Protein AF-A0A1D8S6A8-F1 (afdb_monomer_lite)

Structure (mmCIF, N/CA/C/O backbone):
data_AF-A0A1D8S6A8-F1
#
_entry.id   AF-A0A1D8S6A8-F1
#
loop_
_atom_site.group_PDB
_atom_site.id
_atom_site.type_symbol
_atom_site.label_atom_id
_atom_site.label_alt_id
_atom_site.label_comp_id
_atom_site.label_asym_id
_atom_site.label_entity_id
_atom_site.label_seq_id
_atom_site.pdbx_PDB_ins_code
_atom_s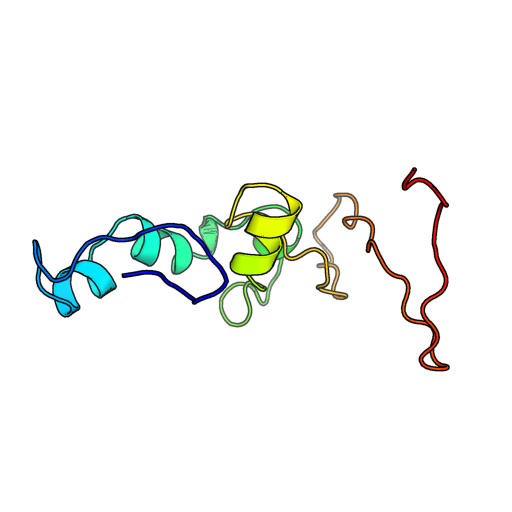ite.Cartn_x
_atom_site.Cartn_y
_atom_site.Cartn_z
_atom_site.occupancy
_atom_site.B_iso_or_equiv
_atom_site.auth_seq_id
_atom_site.auth_comp_id
_atom_site.auth_asym_id
_atom_site.auth_atom_id
_atom_site.pdbx_PDB_model_num
ATOM 1 N N . MET A 1 1 ? -7.468 1.423 14.330 1.00 96.88 1 MET A N 1
ATOM 2 C CA . MET A 1 1 ? -6.810 0.244 13.749 1.00 96.88 1 MET A CA 1
ATOM 3 C C . MET A 1 1 ? -6.077 0.712 12.515 1.00 96.88 1 MET A C 1
ATOM 5 O O . MET A 1 1 ? -6.661 1.434 11.716 1.00 96.88 1 MET A O 1
ATOM 9 N N . TYR A 1 2 ? -4.810 0.342 12.407 1.00 98.00 2 TYR A N 1
ATOM 10 C CA . TYR A 1 2 ? -3.938 0.701 11.295 1.00 98.00 2 TYR A CA 1
ATOM 11 C C . TYR A 1 2 ? -3.445 -0.593 10.634 1.00 98.00 2 TYR A C 1
ATOM 13 O O . TYR A 1 2 ? -3.292 -1.586 11.354 1.00 98.00 2 TYR A O 1
ATOM 21 N N . PRO A 1 3 ? -3.189 -0.617 9.313 1.00 97.12 3 PRO A N 1
ATOM 22 C CA . PRO A 1 3 ? -2.641 -1.799 8.644 1.00 97.12 3 PRO A CA 1
ATOM 23 C C . PRO A 1 3 ? -1.239 -2.182 9.132 1.00 97.12 3 PRO A C 1
ATOM 25 O O . PRO A 1 3 ? -0.907 -3.362 9.197 1.00 97.12 3 PRO A O 1
ATOM 28 N N . SER A 1 4 ? -0.422 -1.193 9.501 1.00 96.25 4 SER A N 1
ATOM 29 C CA . SER A 1 4 ?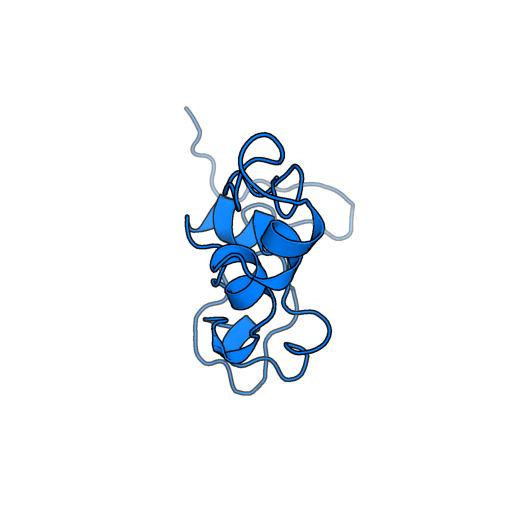 0.890 -1.387 10.121 1.00 96.25 4 SER A CA 1
ATOM 30 C C . SER A 1 4 ? 1.241 -0.188 11.008 1.00 96.25 4 SER A C 1
ATOM 32 O O . SER A 1 4 ? 0.646 0.880 10.875 1.00 96.25 4 SER A O 1
ATOM 34 N N . GLY A 1 5 ? 2.249 -0.334 11.874 1.00 96.25 5 GLY A N 1
ATOM 35 C CA . GLY A 1 5 ? 2.788 0.786 12.660 1.00 96.25 5 GLY A CA 1
ATOM 36 C C . GLY A 1 5 ? 3.511 1.856 11.826 1.00 96.25 5 GLY A C 1
ATOM 37 O O . GLY A 1 5 ? 3.808 2.924 12.346 1.00 96.25 5 GLY A O 1
ATOM 38 N N . PHE A 1 6 ? 3.771 1.585 10.542 1.00 96.94 6 PHE A N 1
ATOM 39 C CA . PHE A 1 6 ? 4.485 2.476 9.621 1.00 96.94 6 PHE A CA 1
ATOM 40 C C . PHE A 1 6 ? 3.591 3.037 8.505 1.00 96.94 6 PHE A C 1
ATOM 42 O O . PHE A 1 6 ? 4.078 3.754 7.638 1.00 96.94 6 PHE A O 1
ATOM 49 N N . LEU A 1 7 ? 2.300 2.690 8.473 1.00 98.06 7 LEU A N 1
ATOM 50 C CA . LEU A 1 7 ? 1.323 3.278 7.556 1.00 98.06 7 LEU A CA 1
ATOM 51 C C . LEU A 1 7 ? 0.301 4.079 8.376 1.00 98.06 7 LEU A C 1
ATOM 53 O O . LEU A 1 7 ? -0.632 3.475 8.912 1.00 98.06 7 LEU A O 1
ATOM 57 N N . PRO A 1 8 ? 0.445 5.414 8.489 1.00 97.44 8 PRO A N 1
ATOM 58 C CA . PRO A 1 8 ? -0.399 6.251 9.344 1.00 97.44 8 PRO A CA 1
ATOM 59 C C . PRO A 1 8 ? -1.774 6.542 8.708 1.00 97.44 8 PRO A C 1
ATOM 61 O O . PRO A 1 8 ? -2.273 7.661 8.767 1.00 97.44 8 PRO A O 1
ATOM 64 N N . LEU A 1 9 ? -2.399 5.527 8.103 1.00 98.12 9 LEU A N 1
ATOM 65 C CA . LEU A 1 9 ? -3.747 5.577 7.543 1.00 98.12 9 LEU A CA 1
ATOM 66 C C . LEU A 1 9 ? -4.682 4.728 8.405 1.00 98.12 9 LEU A C 1
ATOM 68 O O . LEU A 1 9 ? -4.530 3.507 8.504 1.00 98.12 9 LEU A O 1
ATOM 72 N N . ALA A 1 10 ? -5.633 5.381 9.069 1.00 97.94 10 ALA A N 1
ATOM 73 C CA . ALA A 1 10 ? -6.577 4.705 9.945 1.00 97.94 10 ALA A CA 1
ATOM 74 C C . ALA A 1 10 ? -7.657 3.980 9.127 1.00 97.94 10 ALA A C 1
ATOM 76 O O . ALA A 1 10 ? -8.289 4.573 8.261 1.00 97.94 10 ALA A O 1
ATOM 77 N N . ALA A 1 11 ? -7.909 2.712 9.453 1.00 98.06 11 ALA A N 1
ATOM 78 C CA . ALA A 1 11 ? -8.996 1.917 8.874 1.00 98.06 11 ALA A CA 1
ATOM 79 C C . ALA A 1 11 ? -10.299 1.964 9.702 1.00 98.06 11 ALA A C 1
ATOM 81 O O . ALA A 1 11 ? -11.327 1.463 9.262 1.00 98.06 11 ALA A O 1
ATOM 82 N N . GLY A 1 12 ? -10.250 2.508 10.925 1.00 97.88 12 GLY A N 1
ATOM 83 C CA . GLY A 1 12 ? -11.393 2.588 11.844 1.00 97.88 12 GLY A CA 1
ATOM 84 C C . GLY A 1 12 ? -10.997 2.469 13.318 1.00 97.88 12 GLY A C 1
ATOM 85 O O . GLY A 1 12 ? -9.812 2.363 13.646 1.00 97.88 12 GLY A O 1
ATOM 86 N N . SER A 1 13 ? -11.972 2.454 14.227 1.00 98.19 13 SER A N 1
ATOM 87 C CA . SER A 1 13 ? -11.772 2.405 15.684 1.00 98.19 13 SER A CA 1
ATOM 88 C C . SER A 1 13 ? -12.541 1.243 16.313 1.00 98.19 13 SER A C 1
ATOM 90 O O . SER A 1 13 ? -13.743 1.111 16.118 1.00 98.19 13 SER A O 1
ATOM 92 N N . VAL A 1 14 ? -11.876 0.429 17.144 1.00 97.75 14 VAL A N 1
ATOM 93 C CA . VAL A 1 14 ? -12.528 -0.697 17.851 1.00 97.75 14 VAL A CA 1
ATOM 94 C C . VAL A 1 14 ? -13.524 -0.251 18.931 1.00 97.75 14 VAL A C 1
ATOM 96 O O . VAL A 1 14 ? -14.218 -1.076 19.513 1.00 97.75 14 VAL A O 1
ATOM 99 N N . ARG A 1 15 ? -13.582 1.056 19.222 1.00 98.06 15 ARG A N 1
ATOM 100 C CA . ARG A 1 15 ? -14.605 1.654 20.094 1.00 98.06 15 ARG A CA 1
ATOM 101 C C . ARG A 1 15 ? -15.937 1.854 19.367 1.00 98.06 15 ARG A C 1
ATOM 103 O O . ARG A 1 15 ? -16.958 1.998 20.023 1.00 98.06 15 ARG A O 1
ATOM 110 N N . GLU A 1 16 ? -15.904 1.880 18.036 1.00 98.12 16 GLU A N 1
ATOM 111 C CA . GLU A 1 16 ? -17.041 2.199 17.163 1.00 98.12 16 GLU A CA 1
ATOM 112 C C . GLU A 1 16 ? -17.510 0.985 16.351 1.00 98.12 16 GLU A C 1
ATOM 114 O O . GLU A 1 16 ? -18.659 0.927 15.925 1.00 98.12 16 GLU A O 1
ATOM 119 N N . SER A 1 17 ? -16.640 0.004 16.101 1.00 97.69 17 SER A N 1
ATOM 120 C CA . SER A 1 17 ? -16.955 -1.192 15.310 1.00 97.69 17 SER A CA 1
ATOM 121 C C . SER A 1 17 ? -16.138 -2.395 15.771 1.00 97.69 17 SER A C 1
ATOM 123 O O . SER A 1 17 ? -15.091 -2.239 16.401 1.00 97.69 17 SER A O 1
ATOM 125 N N . SER A 1 18 ? -16.594 -3.611 15.460 1.00 98.38 18 SER A N 1
ATOM 126 C CA . SER A 1 18 ? -15.847 -4.813 15.835 1.00 98.38 18 SER A CA 1
ATOM 127 C C . SER A 1 18 ? -14.505 -4.889 15.093 1.00 98.38 18 SER A C 1
ATOM 129 O O . SER A 1 18 ? -14.366 -4.423 13.960 1.00 98.38 18 SER A O 1
ATOM 131 N N . LEU A 1 19 ? -13.503 -5.520 15.716 1.00 98.12 19 LEU A N 1
ATOM 132 C CA . LEU A 1 19 ? -12.198 -5.754 15.085 1.00 98.12 19 LEU A CA 1
ATOM 133 C C . LEU A 1 19 ? -12.339 -6.502 13.748 1.00 98.12 19 LEU A C 1
ATOM 135 O O . LEU A 1 19 ? -11.659 -6.174 12.777 1.00 98.12 19 LEU A O 1
ATOM 139 N N . VAL A 1 20 ? -13.225 -7.503 13.714 1.00 98.38 20 VAL A N 1
ATOM 140 C CA . VAL A 1 20 ? -13.467 -8.341 12.535 1.00 98.38 20 VAL A CA 1
ATOM 141 C C . VAL A 1 20 ? -14.062 -7.514 11.401 1.00 98.38 20 VAL A C 1
ATOM 143 O O . VAL A 1 20 ? -13.605 -7.650 10.267 1.00 98.38 20 VAL A O 1
ATOM 146 N N . ASP A 1 21 ? -15.019 -6.634 11.699 1.00 98.56 21 ASP A N 1
ATOM 147 C CA . ASP A 1 21 ? -15.646 -5.783 10.687 1.00 98.56 21 ASP A CA 1
ATOM 148 C C . ASP A 1 21 ? -14.650 -4.783 10.107 1.00 98.56 21 ASP A C 1
ATOM 150 O O . ASP A 1 21 ? -14.539 -4.678 8.8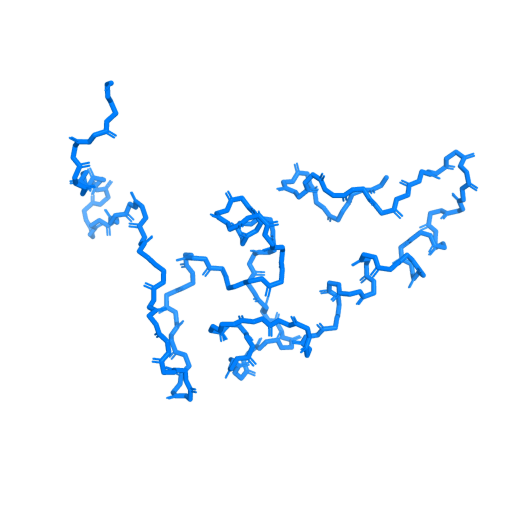88 1.00 98.56 21 ASP A O 1
ATOM 154 N N . ILE A 1 22 ? -13.855 -4.114 10.949 1.00 98.62 22 ILE A N 1
ATOM 155 C CA . ILE A 1 22 ? -12.830 -3.171 10.476 1.00 98.62 22 ILE A CA 1
ATOM 156 C C . ILE A 1 22 ? -11.829 -3.890 9.566 1.00 98.62 22 ILE A C 1
ATOM 158 O O . ILE A 1 22 ? -11.536 -3.419 8.466 1.00 98.62 22 ILE A O 1
ATOM 162 N N . TYR A 1 23 ? -11.322 -5.050 9.991 1.00 98.19 23 TYR A N 1
ATOM 163 C CA . TYR A 1 23 ? -10.339 -5.804 9.216 1.00 98.19 23 TYR A CA 1
ATOM 164 C C . TYR A 1 23 ? -10.901 -6.319 7.883 1.00 98.19 23 TYR A C 1
ATOM 166 O O . TYR A 1 23 ? -10.240 -6.213 6.850 1.00 98.19 23 TYR A O 1
ATOM 174 N N . ARG A 1 24 ? -12.115 -6.881 7.884 1.00 98.06 24 ARG A N 1
ATOM 175 C CA . ARG A 1 24 ? -12.696 -7.506 6.688 1.00 98.06 24 ARG A CA 1
ATOM 176 C C . ARG A 1 24 ? -13.290 -6.493 5.716 1.00 98.06 24 ARG A C 1
ATOM 178 O O . ARG A 1 24 ? -13.129 -6.690 4.510 1.00 98.06 24 ARG A O 1
ATOM 185 N N . ASN A 1 25 ? -13.924 -5.441 6.233 1.00 98.25 25 ASN A N 1
ATOM 186 C CA . ASN A 1 25 ? -14.865 -4.613 5.478 1.00 98.25 25 ASN A CA 1
ATOM 187 C C . ASN A 1 25 ? -14.480 -3.134 5.365 1.00 98.25 25 ASN A C 1
ATOM 189 O O . ASN A 1 25 ? -15.138 -2.422 4.616 1.00 98.25 25 ASN A O 1
ATOM 193 N N . SER A 1 26 ? -13.452 -2.642 6.068 1.00 98.38 26 SER A N 1
ATOM 194 C CA . SER A 1 26 ? -13.013 -1.261 5.823 1.00 98.38 26 SER A CA 1
ATOM 195 C C . SER A 1 26 ? -12.467 -1.100 4.404 1.00 98.38 26 SER A C 1
ATOM 197 O O . SER A 1 26 ? -11.725 -1.953 3.904 1.00 98.38 26 SER A O 1
ATOM 199 N N . GLU A 1 27 ? -12.785 0.038 3.788 1.00 98.25 27 GLU A N 1
ATOM 200 C CA . GLU A 1 27 ? -12.348 0.369 2.430 1.00 98.25 27 GLU A CA 1
ATOM 201 C C . GLU A 1 27 ? -10.824 0.300 2.296 1.00 98.25 27 GLU A C 1
ATOM 203 O O . GLU A 1 27 ? -10.314 -0.252 1.326 1.00 98.25 27 GLU A O 1
ATOM 208 N N . LEU A 1 28 ? -10.082 0.782 3.301 1.00 98.19 28 LEU A N 1
ATOM 209 C CA . LEU A 1 28 ? -8.620 0.754 3.292 1.00 98.19 28 LEU A CA 1
ATOM 210 C C . LEU A 1 28 ? -8.064 -0.678 3.278 1.00 98.19 28 LEU A C 1
ATOM 212 O O . LEU A 1 28 ? -7.192 -0.981 2.468 1.00 98.19 28 LEU A O 1
ATOM 216 N N . PHE A 1 29 ? -8.545 -1.577 4.147 1.00 98.44 29 PHE A N 1
ATOM 217 C CA . PHE A 1 29 ? -8.044 -2.957 4.159 1.00 98.44 29 PHE A CA 1
ATOM 218 C C . PHE A 1 29 ? -8.458 -3.739 2.915 1.00 98.44 29 PHE A C 1
ATOM 220 O O . PHE A 1 29 ? -7.705 -4.613 2.492 1.00 98.44 29 PHE A O 1
ATOM 227 N N . GLN A 1 30 ? -9.642 -3.485 2.357 1.00 98.50 30 GLN A N 1
ATOM 228 C CA . GLN A 1 30 ? -10.054 -4.096 1.092 1.00 98.50 30 GLN A CA 1
ATOM 229 C C . GLN A 1 30 ? -9.175 -3.599 -0.056 1.00 98.50 30 GLN A C 1
ATOM 231 O O . GLN A 1 30 ? -8.605 -4.407 -0.776 1.00 98.50 30 GLN A O 1
ATOM 236 N N . ALA A 1 31 ? -8.964 -2.287 -0.144 1.00 98.25 31 ALA A N 1
ATOM 237 C CA . ALA A 1 31 ? -8.120 -1.674 -1.157 1.00 98.25 31 ALA A CA 1
ATOM 238 C C . ALA A 1 31 ? -6.671 -2.172 -1.124 1.00 98.25 31 ALA A C 1
ATOM 240 O O . ALA A 1 31 ? -6.089 -2.431 -2.167 1.00 98.25 31 ALA A O 1
ATOM 241 N N . LEU A 1 32 ? -6.072 -2.306 0.064 1.00 97.69 32 LEU A N 1
ATOM 242 C CA . LEU A 1 32 ? -4.690 -2.785 0.208 1.00 97.69 32 LEU A CA 1
ATOM 243 C C . LEU A 1 32 ? -4.523 -4.272 -0.140 1.00 97.69 32 LEU A C 1
ATOM 245 O O . LEU A 1 32 ? -3.395 -4.708 -0.360 1.00 97.69 32 LEU A O 1
ATOM 249 N N . ARG A 1 33 ? -5.619 -5.040 -0.144 1.00 96.56 33 ARG A N 1
ATOM 250 C CA . ARG A 1 33 ? -5.656 -6.457 -0.536 1.00 96.56 33 ARG A CA 1
ATOM 251 C C . ARG A 1 33 ? -6.011 -6.664 -2.007 1.00 96.56 33 ARG A C 1
ATOM 253 O O . ARG A 1 33 ? -5.963 -7.799 -2.452 1.00 96.56 33 ARG A O 1
ATOM 260 N N . ASP A 1 34 ? -6.380 -5.600 -2.708 1.00 97.62 34 ASP A N 1
ATOM 261 C CA . ASP A 1 34 ? -6.715 -5.620 -4.124 1.00 97.62 34 ASP A CA 1
ATOM 262 C C . ASP A 1 34 ? -5.479 -5.208 -4.935 1.00 97.62 34 ASP A C 1
ATOM 264 O O . ASP A 1 34 ? -5.141 -4.024 -5.044 1.00 97.62 34 ASP A O 1
ATOM 268 N N . GLU A 1 35 ? -4.756 -6.199 -5.458 1.00 95.69 35 GLU A N 1
ATOM 269 C CA . GLU A 1 35 ? -3.525 -5.985 -6.218 1.00 95.69 35 GLU A CA 1
ATOM 270 C C . GLU A 1 35 ? -3.731 -5.205 -7.521 1.00 95.69 35 GLU A C 1
ATOM 272 O O . GLU A 1 35 ? -2.779 -4.586 -8.008 1.00 95.69 35 GLU A O 1
ATOM 277 N N . ASP A 1 36 ? -4.949 -5.183 -8.070 1.00 97.12 36 ASP A N 1
ATOM 278 C CA . ASP A 1 36 ? -5.265 -4.430 -9.285 1.00 97.12 36 ASP A CA 1
ATOM 279 C C . ASP A 1 36 ? -5.292 -2.918 -9.027 1.00 97.12 36 ASP A C 1
ATOM 281 O O . ASP A 1 36 ? -5.224 -2.120 -9.965 1.00 97.12 36 ASP A O 1
ATOM 285 N N . ARG A 1 37 ? -5.310 -2.492 -7.757 1.00 97.69 37 ARG A N 1
ATOM 286 C CA . ARG A 1 37 ? -5.171 -1.078 -7.382 1.00 97.69 37 ARG A CA 1
ATOM 287 C C . ARG A 1 37 ? -3.728 -0.595 -7.355 1.00 97.69 37 ARG A C 1
ATOM 289 O O . ARG A 1 37 ? -3.516 0.613 -7.242 1.00 97.69 37 ARG A O 1
ATOM 296 N N . PHE A 1 38 ? -2.743 -1.492 -7.415 1.00 97.19 38 PHE A N 1
ATOM 297 C CA . PHE A 1 38 ? -1.337 -1.097 -7.370 1.00 97.19 38 PHE A CA 1
ATOM 298 C C . PHE A 1 38 ? -0.912 -0.395 -8.659 1.00 97.19 38 PHE A C 1
ATOM 300 O O . PHE A 1 38 ? -1.324 -0.752 -9.760 1.00 97.19 38 PHE A O 1
ATOM 307 N N . ARG A 1 39 ? -0.038 0.601 -8.515 1.00 95.81 39 ARG A N 1
ATOM 308 C CA . ARG A 1 39 ? 0.464 1.440 -9.606 1.00 95.81 39 ARG A CA 1
ATOM 309 C C . ARG A 1 39 ? 1.972 1.302 -9.783 1.00 95.81 39 ARG A C 1
ATOM 311 O O . ARG A 1 39 ? 2.667 0.643 -9.000 1.00 95.81 39 ARG A O 1
ATOM 318 N N . GLY A 1 40 ? 2.474 1.900 -10.860 1.00 94.69 40 GLY A N 1
ATOM 319 C CA . GLY A 1 40 ? 3.879 1.848 -11.247 1.00 94.69 40 GLY A CA 1
ATOM 320 C C . GLY A 1 40 ? 4.376 0.414 -11.464 1.00 94.69 40 GLY A C 1
ATOM 321 O O . GLY A 1 40 ? 3.638 -0.462 -11.920 1.00 94.69 40 GLY A O 1
ATOM 322 N N . LYS A 1 41 ? 5.626 0.158 -11.066 1.00 95.31 41 LYS A N 1
ATOM 323 C CA . LYS A 1 41 ? 6.260 -1.168 -11.064 1.00 95.31 41 LYS A CA 1
ATOM 324 C C . LYS A 1 41 ? 5.375 -2.235 -10.434 1.00 95.31 41 LYS A C 1
ATOM 326 O O . LYS A 1 41 ? 5.243 -3.316 -10.985 1.00 95.31 41 LYS A O 1
ATOM 331 N N . CYS A 1 42 ? 4.792 -1.960 -9.271 1.00 96.12 42 CYS A N 1
ATOM 332 C CA . CYS A 1 42 ? 3.976 -2.929 -8.545 1.00 96.12 42 CYS A CA 1
ATOM 333 C C . CYS A 1 42 ? 2.680 -3.277 -9.292 1.00 96.12 42 CYS A C 1
ATOM 335 O O . CYS A 1 42 ? 2.250 -4.422 -9.207 1.00 96.12 42 CYS A O 1
ATOM 337 N N . GLY A 1 43 ? 2.113 -2.340 -10.058 1.00 95.50 43 GLY A N 1
ATOM 338 C CA . GLY A 1 43 ? 0.955 -2.590 -10.923 1.00 95.50 43 GLY A CA 1
ATOM 339 C C . GLY A 1 43 ? 1.269 -3.509 -12.107 1.00 95.50 43 GLY A C 1
ATOM 340 O O . GLY A 1 43 ? 0.479 -4.399 -12.409 1.00 95.50 43 GLY A O 1
ATOM 341 N N . ALA A 1 44 ? 2.449 -3.359 -12.719 1.00 95.62 44 ALA A N 1
ATOM 342 C CA . ALA A 1 44 ? 2.918 -4.190 -13.838 1.00 95.62 44 ALA A CA 1
ATOM 343 C C . ALA A 1 44 ? 3.624 -5.497 -13.405 1.00 95.62 44 ALA A C 1
ATOM 345 O O . ALA A 1 44 ? 4.030 -6.306 -14.236 1.00 95.62 44 ALA A O 1
ATOM 346 N N . CYS A 1 45 ? 3.835 -5.712 -12.104 1.00 95.88 45 CYS A N 1
ATOM 347 C CA . CYS A 1 45 ? 4.659 -6.810 -11.600 1.00 95.88 45 CYS A CA 1
ATOM 348 C C . CYS A 1 45 ? 3.898 -8.139 -11.549 1.00 95.88 45 CYS A C 1
ATOM 350 O O . CYS A 1 45 ? 2.886 -8.255 -10.861 1.00 95.88 45 CYS A O 1
ATOM 352 N N . SER A 1 46 ? 4.461 -9.195 -12.141 1.00 96.00 46 SER A N 1
ATOM 353 C CA . SER A 1 46 ? 3.915 -10.560 -12.060 1.00 96.00 46 SER A CA 1
ATOM 354 C C . SER A 1 46 ? 3.871 -11.136 -10.636 1.00 96.00 46 SER A C 1
ATOM 356 O O . SER A 1 46 ? 3.104 -12.054 -10.364 1.00 96.00 46 SER A O 1
ATOM 358 N N . TYR A 1 47 ? 4.642 -10.576 -9.698 1.00 96.19 47 TYR A N 1
ATOM 359 C CA . TYR A 1 47 ? 4.652 -10.976 -8.285 1.00 96.19 47 TYR A CA 1
ATOM 360 C C . TYR A 1 47 ? 3.675 -10.179 -7.405 1.00 96.19 47 TYR A C 1
ATOM 362 O O . TYR A 1 47 ? 3.709 -10.312 -6.178 1.00 96.19 47 TYR A O 1
ATOM 370 N N . ARG A 1 48 ? 2.835 -9.305 -7.977 1.00 95.50 48 ARG A N 1
ATOM 371 C CA . ARG A 1 48 ? 1.977 -8.384 -7.207 1.00 95.50 48 ARG A CA 1
ATOM 372 C C . ARG A 1 48 ? 0.990 -9.078 -6.262 1.00 95.50 48 ARG A C 1
ATOM 374 O O . ARG A 1 48 ? 0.724 -8.531 -5.199 1.00 95.50 48 ARG A O 1
ATOM 381 N N . THR A 1 49 ? 0.559 -10.296 -6.589 1.00 95.94 49 THR A N 1
ATOM 382 C CA . THR A 1 49 ? -0.361 -11.113 -5.774 1.00 95.94 49 THR A CA 1
ATOM 383 C C . THR A 1 49 ? 0.286 -11.710 -4.519 1.00 95.94 49 THR A C 1
ATOM 385 O O . THR A 1 49 ? -0.413 -12.077 -3.579 1.00 95.94 49 THR A O 1
ATOM 388 N N . VAL A 1 50 ? 1.621 -11.820 -4.483 1.00 96.12 50 VAL A N 1
ATOM 389 C CA . VAL A 1 50 ? 2.363 -12.445 -3.368 1.00 96.12 50 VAL A CA 1
ATOM 390 C C . VAL A 1 50 ? 3.286 -11.482 -2.628 1.00 96.12 50 VAL A C 1
ATOM 392 O O . VAL A 1 50 ? 3.528 -11.658 -1.439 1.00 96.12 50 VAL A O 1
ATOM 395 N N . CYS A 1 51 ? 3.825 -10.473 -3.315 1.00 96.62 51 CYS A N 1
ATOM 396 C CA . CYS A 1 51 ? 4.751 -9.504 -2.736 1.00 96.62 51 CYS A CA 1
ATOM 397 C C . CYS A 1 51 ? 4.085 -8.144 -2.564 1.00 96.62 51 CYS A C 1
ATOM 399 O O . CYS A 1 51 ? 4.051 -7.610 -1.457 1.00 96.62 51 CYS A O 1
ATOM 401 N N . GLY A 1 52 ? 3.598 -7.558 -3.661 1.00 95.12 52 GLY A N 1
ATOM 402 C CA . GLY A 1 52 ? 3.034 -6.209 -3.693 1.00 95.12 52 GLY A CA 1
ATOM 403 C C . GLY A 1 52 ? 4.055 -5.095 -3.436 1.00 95.12 52 GLY A C 1
ATOM 404 O O . GLY A 1 52 ? 3.993 -4.082 -4.120 1.00 95.12 52 GLY A O 1
ATOM 405 N N . GLY A 1 53 ? 5.033 -5.284 -2.546 1.00 96.44 53 GLY A N 1
ATOM 406 C CA . GLY A 1 53 ? 5.945 -4.268 -2.016 1.00 96.44 53 GLY A CA 1
ATOM 407 C C . GLY A 1 53 ? 5.442 -3.674 -0.692 1.00 96.44 53 GLY A C 1
ATOM 408 O O . GLY A 1 53 ? 4.315 -3.909 -0.260 1.00 96.44 53 GLY A O 1
ATOM 409 N N . SER A 1 54 ? 6.271 -2.873 -0.025 1.00 97.31 54 SER A N 1
ATOM 410 C CA . SER A 1 54 ? 5.894 -2.178 1.209 1.00 97.31 54 SER A CA 1
ATOM 411 C C . SER A 1 54 ? 4.971 -0.993 0.924 1.00 97.31 54 SER A C 1
ATOM 413 O O . SER A 1 54 ? 5.393 0.027 0.380 1.00 97.31 54 SER A O 1
ATOM 415 N N . ARG A 1 55 ? 3.705 -1.101 1.341 1.00 97.75 55 ARG A N 1
ATOM 416 C CA . ARG A 1 55 ? 2.699 -0.020 1.244 1.00 97.75 55 ARG A CA 1
ATOM 417 C C . ARG A 1 55 ? 3.025 1.159 2.158 1.00 97.75 55 ARG A C 1
ATOM 419 O O . ARG A 1 55 ? 2.846 2.306 1.775 1.00 97.75 55 ARG A O 1
ATOM 426 N N . SER A 1 56 ? 3.594 0.882 3.332 1.00 98.00 56 SER A N 1
ATOM 427 C CA . SER A 1 56 ? 4.111 1.915 4.236 1.00 98.00 56 SER A CA 1
ATOM 428 C C . SER A 1 56 ? 5.204 2.754 3.581 1.00 98.00 56 SER A C 1
ATOM 430 O O . SER A 1 56 ? 5.204 3.972 3.712 1.00 98.00 56 SER A O 1
ATOM 432 N N . ARG A 1 57 ? 6.127 2.113 2.854 1.00 96.69 57 ARG A N 1
ATOM 433 C CA . ARG A 1 57 ? 7.230 2.822 2.202 1.00 96.69 57 ARG A CA 1
ATOM 434 C C . ARG A 1 57 ? 6.786 3.569 0.948 1.00 96.69 57 ARG A C 1
ATOM 436 O O . ARG A 1 57 ? 7.237 4.689 0.749 1.00 96.69 57 ARG A O 1
ATOM 443 N N . ALA A 1 58 ? 5.891 2.978 0.155 1.00 96.81 58 ALA A N 1
ATOM 444 C CA . ALA A 1 58 ? 5.238 3.679 -0.949 1.00 96.81 58 ALA A CA 1
ATOM 445 C C . ALA A 1 58 ? 4.574 4.972 -0.449 1.00 96.81 58 ALA A C 1
ATOM 447 O O . ALA A 1 58 ? 4.883 6.051 -0.950 1.00 96.81 58 ALA A O 1
ATOM 448 N N . TYR A 1 59 ? 3.784 4.883 0.627 1.00 97.75 59 TYR A N 1
ATOM 449 C CA . TYR A 1 59 ? 3.141 6.043 1.242 1.00 97.75 59 TYR A CA 1
ATOM 450 C C . TYR A 1 59 ? 4.141 7.066 1.788 1.00 97.75 59 TYR A C 1
ATOM 452 O O . TYR A 1 59 ? 3.985 8.257 1.552 1.00 97.75 59 TYR A O 1
ATOM 460 N N . ALA A 1 60 ? 5.186 6.625 2.492 1.00 96.50 60 ALA A N 1
ATOM 461 C CA . ALA A 1 60 ? 6.191 7.532 3.042 1.00 96.50 60 ALA A CA 1
ATOM 462 C C . ALA A 1 60 ? 6.944 8.321 1.956 1.00 96.50 60 ALA A C 1
ATOM 464 O O . ALA A 1 60 ? 7.341 9.455 2.200 1.00 96.50 60 ALA A O 1
ATOM 465 N N . TYR A 1 61 ? 7.144 7.724 0.778 1.00 94.69 61 TYR A N 1
ATOM 466 C CA . TYR A 1 61 ? 7.881 8.345 -0.323 1.00 94.69 61 TYR A CA 1
ATOM 467 C C . TYR A 1 61 ? 6.990 9.181 -1.252 1.00 94.69 61 TYR A C 1
ATOM 469 O O . TYR A 1 61 ? 7.428 10.210 -1.752 1.00 94.69 61 TYR A O 1
ATOM 477 N N . THR A 1 62 ? 5.746 8.754 -1.488 1.00 94.75 62 THR A N 1
ATOM 478 C CA . THR A 1 62 ? 4.866 9.355 -2.513 1.00 94.75 62 THR A CA 1
ATOM 479 C C . THR A 1 62 ? 3.614 10.031 -1.956 1.00 94.75 62 THR A C 1
ATOM 481 O O . THR A 1 62 ? 2.961 10.789 -2.665 1.00 94.75 62 THR A O 1
ATOM 484 N N . GLY A 1 63 ? 3.236 9.743 -0.709 1.00 96.88 63 GLY A N 1
ATOM 485 C CA . GLY A 1 63 ? 1.924 10.089 -0.160 1.00 96.88 63 GLY A CA 1
ATOM 486 C C . GLY A 1 63 ? 0.780 9.164 -0.603 1.00 96.88 63 GLY A C 1
ATOM 487 O O . GLY A 1 63 ? -0.347 9.356 -0.155 1.00 96.88 63 GLY A O 1
ATOM 488 N N . ASP A 1 64 ? 1.039 8.141 -1.426 1.00 97.44 64 ASP A N 1
ATOM 489 C CA . ASP A 1 64 ? 0.043 7.173 -1.901 1.00 97.44 64 ASP A CA 1
ATOM 490 C C . ASP A 1 64 ? 0.488 5.731 -1.551 1.00 97.44 64 ASP A C 1
ATOM 492 O O . ASP A 1 64 ? 1.562 5.287 -1.967 1.00 97.44 64 ASP A O 1
ATOM 496 N N . PRO A 1 65 ? -0.289 4.957 -0.763 1.00 98.00 65 PRO A N 1
ATOM 497 C CA . PRO A 1 65 ? 0.106 3.597 -0.392 1.00 98.00 65 PRO A CA 1
ATOM 498 C C . PRO A 1 65 ? -0.004 2.593 -1.551 1.00 98.00 65 PRO A C 1
ATOM 500 O O . PRO A 1 65 ? 0.494 1.473 -1.414 1.00 98.00 65 PRO A O 1
ATOM 503 N N . PHE A 1 66 ? -0.669 2.960 -2.651 1.00 97.94 66 PHE A N 1
ATOM 504 C CA . PHE A 1 66 ? -0.866 2.124 -3.836 1.00 97.94 66 PHE A CA 1
ATOM 505 C C . PHE A 1 66 ? 0.228 2.315 -4.886 1.00 97.94 66 PHE A C 1
ATOM 507 O O . PHE A 1 66 ? 0.279 1.557 -5.856 1.00 97.94 66 PHE A O 1
ATOM 514 N N . GLU A 1 67 ? 1.124 3.281 -4.687 1.00 97.19 67 GLU A N 1
ATOM 515 C CA . GLU A 1 67 ? 2.308 3.433 -5.517 1.00 97.19 67 GLU A CA 1
ATOM 516 C C . GLU A 1 67 ? 3.339 2.326 -5.287 1.00 97.19 67 GLU A C 1
ATOM 518 O O . GLU A 1 67 ? 3.269 1.490 -4.374 1.00 97.19 67 GLU A O 1
ATOM 523 N N . SER A 1 68 ? 4.324 2.306 -6.176 1.00 95.88 68 SER A N 1
ATOM 524 C CA . SER A 1 68 ? 5.407 1.343 -6.096 1.00 95.88 68 SER A CA 1
ATOM 525 C C . SER A 1 68 ? 6.291 1.549 -4.879 1.00 95.88 68 SER A C 1
ATOM 527 O O . SER A 1 68 ? 6.601 2.658 -4.457 1.00 95.88 68 SER A O 1
ATOM 529 N N . ASP A 1 69 ? 6.765 0.430 -4.349 1.00 95.81 69 ASP A N 1
ATOM 530 C CA . ASP A 1 69 ? 7.787 0.432 -3.321 1.00 95.81 69 ASP A CA 1
ATOM 531 C C . ASP A 1 69 ? 9.135 0.921 -3.904 1.00 95.81 69 ASP A C 1
ATOM 533 O O . ASP A 1 69 ? 9.721 0.215 -4.737 1.00 95.81 69 ASP A O 1
ATOM 537 N N . PRO A 1 70 ? 9.673 2.073 -3.453 1.00 93.69 70 PRO A N 1
ATOM 538 C CA . PRO A 1 70 ? 10.854 2.683 -4.059 1.00 93.69 70 PRO A CA 1
ATOM 539 C C . PRO A 1 70 ? 12.145 1.881 -3.858 1.00 93.69 70 PRO A C 1
ATOM 541 O O . PRO A 1 7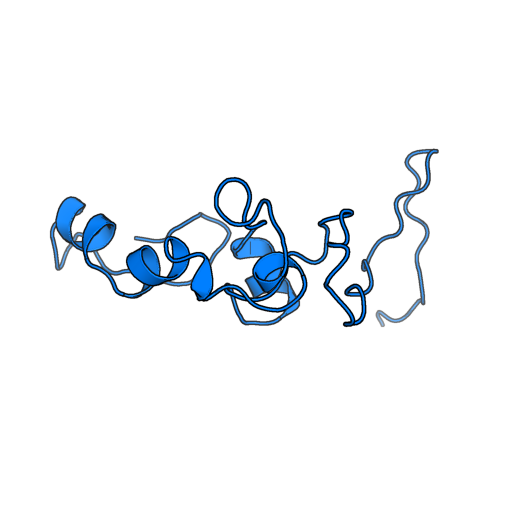0 ? 13.104 2.044 -4.611 1.00 93.69 70 PRO A O 1
ATOM 544 N N . LEU A 1 71 ? 12.191 0.972 -2.879 1.00 93.12 71 LEU A N 1
ATOM 545 C CA . LEU A 1 71 ? 13.381 0.153 -2.627 1.00 93.12 71 LEU A CA 1
ATOM 546 C C . LEU A 1 71 ? 13.315 -1.227 -3.279 1.00 93.12 71 LEU A C 1
ATOM 548 O O . LEU A 1 71 ? 14.289 -1.971 -3.195 1.00 93.12 71 LEU A O 1
ATOM 552 N N . CYS A 1 72 ? 12.214 -1.580 -3.946 1.00 93.62 72 CYS A N 1
ATOM 553 C CA . CYS A 1 72 ? 12.145 -2.835 -4.685 1.00 93.62 72 CYS A CA 1
ATOM 554 C C . CYS A 1 72 ? 13.180 -2.823 -5.830 1.00 93.62 72 CYS A C 1
ATOM 556 O O . CYS A 1 72 ? 13.081 -1.972 -6.723 1.00 93.62 72 CYS A O 1
ATOM 558 N N . PRO A 1 73 ? 14.163 -3.748 -5.854 1.00 91.50 73 PRO A N 1
ATOM 559 C CA . PRO A 1 73 ? 15.197 -3.748 -6.883 1.00 91.50 73 PRO A CA 1
ATOM 560 C C . PRO A 1 73 ? 14.723 -4.339 -8.208 1.00 91.50 73 PRO A C 1
ATOM 562 O O . PRO A 1 73 ? 15.273 -4.017 -9.258 1.00 91.50 73 PRO A O 1
ATOM 565 N N . TYR A 1 74 ? 13.692 -5.180 -8.164 1.00 93.31 74 TYR A N 1
ATOM 566 C CA . TYR A 1 74 ? 13.137 -5.836 -9.336 1.00 93.31 74 TYR A CA 1
ATOM 567 C C . TYR A 1 74 ? 12.394 -4.835 -10.221 1.00 93.31 74 TYR A C 1
ATOM 569 O O . TYR A 1 74 ? 11.607 -4.036 -9.712 1.00 93.31 74 TYR A O 1
ATOM 577 N N . VAL A 1 75 ? 12.633 -4.879 -11.529 1.00 93.19 75 VAL A N 1
ATOM 578 C CA . VAL A 1 75 ? 11.896 -4.116 -12.543 1.00 93.19 75 VAL A CA 1
ATOM 579 C C . VAL A 1 75 ? 11.166 -5.133 -13.423 1.00 93.19 75 VAL A C 1
ATOM 581 O O . VAL A 1 75 ? 11.837 -5.979 -14.018 1.00 93.19 75 VAL A O 1
ATOM 584 N N . PRO A 1 76 ? 9.821 -5.121 -13.459 1.00 94.12 76 PRO A N 1
ATOM 585 C CA . PRO A 1 76 ? 9.064 -6.002 -14.343 1.00 94.12 76 PRO A CA 1
ATOM 586 C C . PRO A 1 76 ? 9.412 -5.740 -15.817 1.00 94.12 76 PRO A C 1
ATOM 588 O O . PRO A 1 76 ? 9.596 -4.577 -16.168 1.00 94.12 76 PRO A O 1
ATOM 591 N N . PRO A 1 77 ? 9.461 -6.772 -16.680 1.00 92.19 77 PRO A N 1
ATOM 592 C CA . PRO A 1 77 ? 9.729 -6.596 -18.110 1.00 92.19 77 PRO A CA 1
ATOM 593 C C . PRO A 1 77 ? 8.761 -5.633 -18.808 1.00 92.19 77 PRO A C 1
ATOM 595 O O . PRO A 1 77 ? 9.185 -4.875 -19.670 1.00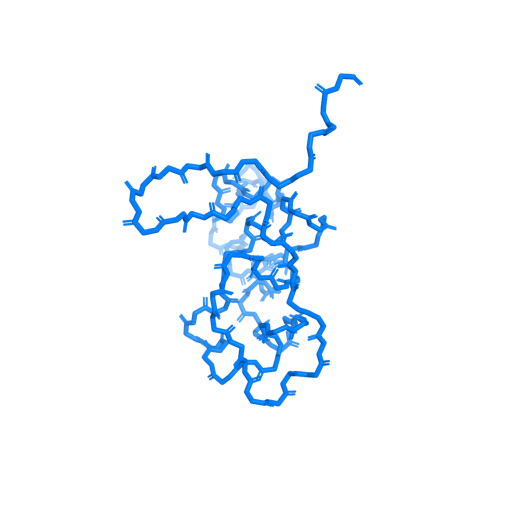 92.19 77 PRO A O 1
ATOM 598 N N . ASP A 1 78 ? 7.493 -5.629 -18.388 1.00 89.25 78 ASP A N 1
ATOM 599 C CA . ASP A 1 78 ? 6.426 -4.816 -18.986 1.00 89.25 78 ASP A CA 1
ATOM 600 C C . ASP A 1 78 ? 6.290 -3.423 -18.336 1.00 89.25 78 ASP A C 1
ATOM 602 O O . ASP A 1 78 ? 5.307 -2.716 -18.558 1.00 89.25 78 ASP A O 1
ATOM 606 N N . TYR A 1 79 ? 7.235 -3.022 -17.476 1.00 93.44 79 TYR A N 1
ATOM 607 C CA . TYR A 1 79 ? 7.232 -1.702 -16.849 1.00 93.44 79 TYR A CA 1
ATOM 608 C C . TYR A 1 79 ? 8.151 -0.733 -17.598 1.00 93.44 79 TYR A C 1
ATOM 610 O O . TYR A 1 79 ? 9.372 -0.850 -17.529 1.00 93.44 79 TYR A O 1
ATOM 618 N N . GLU A 1 80 ? 7.552 0.260 -18.254 1.00 88.62 80 GLU A N 1
ATOM 619 C CA . GLU A 1 80 ? 8.266 1.267 -19.057 1.00 88.62 80 GLU A CA 1
ATOM 620 C C . GLU A 1 80 ? 8.559 2.580 -18.305 1.00 88.62 80 GLU A C 1
ATOM 622 O O . GLU A 1 80 ? 9.150 3.497 -18.867 1.00 88.62 80 GLU A O 1
ATOM 627 N N . GLY A 1 81 ? 8.130 2.702 -17.045 1.00 85.06 81 GLY A N 1
ATOM 628 C CA . GLY A 1 81 ? 8.344 3.915 -16.254 1.00 85.06 81 GLY A CA 1
ATOM 629 C C . GLY A 1 81 ? 9.739 4.001 -15.631 1.00 85.06 81 GLY A C 1
ATOM 630 O O . GLY A 1 81 ? 10.482 3.020 -15.551 1.00 85.06 81 GLY A O 1
ATOM 631 N N . ASP A 1 82 ? 10.068 5.174 -15.091 1.00 79.88 82 ASP A N 1
ATOM 632 C CA . ASP A 1 82 ? 11.309 5.350 -14.344 1.00 79.88 82 ASP A CA 1
ATOM 633 C C . ASP A 1 82 ? 11.307 4.512 -13.064 1.00 79.88 82 ASP A C 1
ATOM 635 O O . ASP A 1 82 ? 10.278 4.288 -12.406 1.00 79.88 82 ASP A O 1
ATOM 639 N N . ARG A 1 83 ? 12.495 4.041 -12.682 1.00 74.75 83 ARG A N 1
ATOM 640 C CA . ARG A 1 83 ? 12.693 3.488 -11.347 1.00 74.75 83 ARG A CA 1
ATOM 641 C C . ARG A 1 83 ? 12.794 4.672 -10.380 1.00 74.75 83 ARG A C 1
ATOM 643 O O . ARG A 1 83 ? 13.646 5.525 -10.610 1.00 74.75 83 ARG A O 1
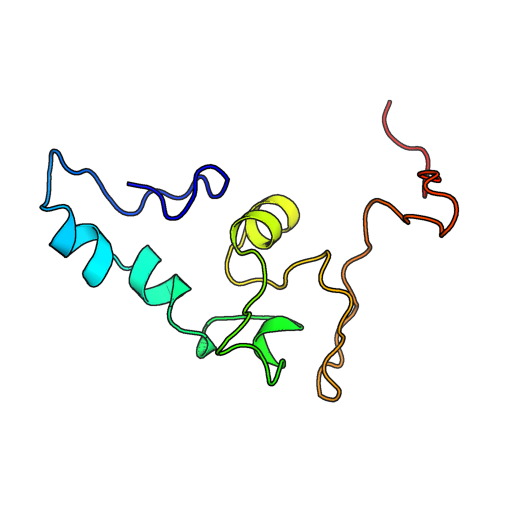ATOM 650 N N . PRO A 1 84 ? 11.987 4.719 -9.303 1.00 69.38 84 PRO A N 1
ATOM 651 C CA . PRO A 1 84 ? 12.126 5.770 -8.303 1.00 69.38 84 PRO A CA 1
ATOM 652 C C . PRO A 1 84 ? 13.566 5.797 -7.792 1.00 69.38 84 PRO A C 1
ATOM 654 O O . PRO A 1 84 ? 14.142 4.746 -7.477 1.00 69.38 84 PRO A O 1
ATOM 657 N N . GLU A 1 85 ? 14.147 6.993 -7.775 1.00 65.75 85 GLU A N 1
ATOM 658 C CA . GLU A 1 85 ? 15.520 7.206 -7.349 1.00 65.75 85 GLU A CA 1
ATOM 659 C C . GLU A 1 85 ? 15.663 6.750 -5.897 1.00 65.75 85 GLU A C 1
ATOM 661 O O . GLU A 1 85 ? 14.927 7.169 -4.996 1.00 65.75 85 GLU A O 1
ATOM 666 N N . GLN A 1 86 ? 16.579 5.812 -5.670 1.00 59.22 86 GLN A N 1
ATOM 667 C CA . GLN A 1 86 ? 16.836 5.319 -4.329 1.00 59.22 86 GLN A CA 1
ATOM 668 C C . GLN A 1 86 ? 17.605 6.413 -3.597 1.00 59.22 86 GLN A C 1
ATOM 670 O O . GLN A 1 86 ? 18.757 6.661 -3.927 1.00 59.22 86 GLN A O 1
ATOM 675 N N . ALA A 1 87 ? 16.991 7.024 -2.580 1.00 51.91 87 ALA A N 1
ATOM 676 C CA . ALA A 1 87 ? 17.603 8.085 -1.769 1.00 51.91 87 ALA A CA 1
ATOM 677 C C . ALA A 1 87 ? 18.936 7.680 -1.099 1.00 51.91 87 ALA A C 1
ATOM 679 O O . ALA A 1 87 ? 19.602 8.507 -0.486 1.00 51.91 87 ALA A O 1
ATOM 680 N N . VAL A 1 88 ? 19.316 6.400 -1.176 1.00 51.47 88 VAL A N 1
ATOM 681 C CA . VAL A 1 88 ? 20.574 5.882 -0.654 1.00 51.47 88 VAL A CA 1
ATOM 682 C C . VAL A 1 88 ? 21.067 4.753 -1.560 1.00 51.47 88 VAL A C 1
ATOM 684 O O . VAL A 1 88 ? 20.441 3.691 -1.636 1.00 51.47 88 VAL A O 1
ATOM 687 N N . ALA A 1 89 ? 22.193 4.960 -2.242 1.00 49.88 89 ALA A N 1
ATOM 688 C CA . ALA A 1 89 ? 22.929 3.876 -2.878 1.00 49.88 89 ALA A CA 1
ATOM 689 C C . ALA A 1 89 ? 23.706 3.124 -1.788 1.00 49.88 89 ALA A C 1
ATOM 691 O O . ALA A 1 89 ? 24.615 3.675 -1.167 1.00 49.88 89 ALA A O 1
ATOM 692 N N . TYR A 1 90 ? 23.331 1.872 -1.525 1.00 49.91 90 TYR A N 1
ATOM 693 C CA . TYR A 1 90 ? 24.110 1.001 -0.649 1.00 49.91 90 TYR A CA 1
ATOM 694 C C . TYR A 1 90 ? 25.205 0.354 -1.495 1.00 49.91 90 TYR A C 1
ATOM 696 O O . TYR A 1 90 ? 24.910 -0.464 -2.374 1.00 49.91 90 TYR A O 1
ATOM 704 N N . ASP A 1 91 ? 26.459 0.752 -1.292 1.00 50.94 91 ASP A N 1
ATOM 705 C CA . ASP A 1 91 ? 27.564 0.078 -1.960 1.00 50.94 91 ASP A CA 1
ATOM 706 C C . ASP A 1 91 ? 27.742 -1.350 -1.390 1.00 50.94 91 ASP A C 1
ATOM 708 O O . ASP A 1 91 ? 27.242 -1.708 -0.319 1.00 50.94 91 ASP A O 1
ATOM 712 N N . ARG A 1 92 ? 28.474 -2.207 -2.107 1.00 51.72 92 ARG A N 1
ATOM 713 C CA . ARG A 1 92 ? 28.768 -3.580 -1.654 1.00 51.72 92 ARG A CA 1
ATOM 714 C C . ARG A 1 92 ? 29.720 -3.651 -0.449 1.00 51.72 92 ARG A C 1
ATOM 716 O O . ARG A 1 92 ? 29.940 -4.747 0.059 1.00 51.72 92 ARG A O 1
ATOM 723 N N . SER A 1 93 ? 30.293 -2.527 -0.023 1.00 63.56 93 SER A N 1
ATOM 724 C CA . SER A 1 93 ? 31.157 -2.402 1.156 1.00 63.56 93 SER A CA 1
ATOM 725 C C . SER A 1 93 ? 30.378 -2.072 2.437 1.00 63.56 93 SER A C 1
ATOM 727 O O . SER A 1 93 ? 30.950 -2.132 3.523 1.00 63.56 93 SER A O 1
ATOM 729 N N . GLY A 1 94 ? 29.073 -1.796 2.338 1.00 49.12 94 GLY A N 1
ATOM 730 C CA . GLY A 1 94 ? 28.251 -1.375 3.472 1.00 49.12 94 GLY A CA 1
ATOM 731 C C . GLY A 1 94 ? 28.335 0.122 3.764 1.00 49.12 94 GLY A C 1
ATOM 732 O O . GLY A 1 94 ? 27.854 0.568 4.808 1.00 49.12 94 GLY A O 1
ATOM 733 N N . THR A 1 95 ? 28.929 0.898 2.857 1.00 50.47 95 THR A N 1
ATOM 734 C CA . THR A 1 95 ? 29.111 2.338 3.017 1.00 50.47 95 THR A CA 1
ATOM 735 C C . THR A 1 95 ? 28.014 3.071 2.254 1.00 50.47 95 THR A C 1
ATOM 737 O O . THR A 1 95 ? 27.896 2.969 1.031 1.00 50.47 95 THR A O 1
ATOM 740 N N . THR A 1 96 ? 27.197 3.831 2.982 1.00 47.47 96 THR A N 1
ATOM 741 C CA . THR A 1 96 ? 26.297 4.820 2.384 1.00 47.47 96 THR A CA 1
ATOM 742 C C . THR A 1 96 ? 27.147 5.898 1.723 1.00 47.47 96 THR A C 1
ATOM 744 O O . THR A 1 96 ? 27.857 6.624 2.415 1.00 47.47 96 THR A O 1
ATOM 747 N N . THR A 1 97 ? 27.082 6.012 0.398 1.00 51.12 97 THR A N 1
ATOM 748 C CA . THR A 1 97 ? 27.600 7.197 -0.296 1.00 51.12 97 THR A CA 1
ATOM 749 C C . THR A 1 97 ? 26.428 8.134 -0.540 1.00 51.12 97 THR A C 1
ATOM 751 O O . THR A 1 97 ? 25.426 7.727 -1.131 1.00 51.12 97 THR A O 1
ATOM 754 N N . GLU A 1 98 ? 26.533 9.366 -0.043 1.00 49.75 98 GLU A N 1
ATOM 755 C CA . GLU A 1 98 ? 25.554 10.415 -0.319 1.00 49.75 98 GLU A CA 1
ATOM 756 C C . GLU A 1 98 ? 25.485 10.672 -1.826 1.00 49.75 98 GLU A C 1
ATOM 758 O O . GLU A 1 98 ? 26.512 10.897 -2.470 1.00 49.75 98 GLU A O 1
ATOM 763 N N . ILE A 1 99 ? 24.278 10.631 -2.390 1.00 57.34 99 ILE A N 1
ATOM 764 C CA . ILE A 1 99 ? 24.026 11.126 -3.739 1.00 57.34 99 ILE A CA 1
ATOM 765 C C . ILE A 1 99 ? 23.323 12.471 -3.568 1.00 57.34 99 ILE A C 1
ATOM 767 O O . ILE A 1 99 ? 22.191 12.538 -3.106 1.00 57.34 99 ILE A O 1
ATOM 771 N N . ASP A 1 100 ? 24.071 13.523 -3.894 1.00 49.22 100 ASP A N 1
ATOM 772 C CA . ASP A 1 100 ? 23.669 14.930 -3.956 1.00 49.22 100 ASP A CA 1
ATOM 773 C C . ASP A 1 100 ? 23.376 15.655 -2.631 1.00 49.22 100 ASP A C 1
ATOM 775 O O . ASP A 1 100 ? 22.241 15.845 -2.197 1.00 49.22 100 ASP A O 1
ATOM 779 N N . GLY A 1 101 ? 24.455 16.172 -2.031 1.00 47.00 101 GLY A N 1
ATOM 780 C CA . GLY A 1 101 ? 24.448 17.028 -0.848 1.00 47.00 101 GLY A CA 1
ATOM 781 C C . GLY A 1 101 ? 23.543 18.260 -0.955 1.00 47.00 101 GLY A C 1
ATOM 782 O O . GLY A 1 101 ? 23.987 19.355 -1.304 1.00 47.00 101 GLY A O 1
ATOM 783 N N . ARG A 1 102 ? 22.285 18.105 -0.539 1.00 45.97 102 ARG A N 1
ATOM 784 C CA . ARG A 1 102 ? 21.398 19.193 -0.118 1.00 45.97 102 ARG A CA 1
ATOM 785 C C . ARG A 1 102 ? 20.507 18.751 1.035 1.00 45.97 102 ARG A C 1
ATOM 787 O O . ARG A 1 102 ? 19.358 18.378 0.836 1.00 45.97 102 ARG A O 1
ATOM 794 N N . LEU A 1 103 ? 21.030 18.912 2.248 1.00 51.09 103 LEU A N 1
ATOM 795 C CA . LEU A 1 103 ? 20.243 19.295 3.421 1.00 51.09 103 LEU A CA 1
ATOM 796 C C . LEU A 1 103 ? 21.057 20.295 4.263 1.00 51.09 103 LEU A C 1
ATOM 798 O O . LEU A 1 103 ? 21.840 19.918 5.131 1.00 51.09 103 LEU A O 1
ATOM 802 N N . SER A 1 104 ? 20.850 21.579 3.967 1.00 42.28 104 SER A N 1
ATOM 803 C CA . SER A 1 104 ? 20.990 22.732 4.868 1.00 42.28 104 SER A CA 1
ATOM 804 C C . SER A 1 104 ? 19.929 23.750 4.487 1.00 42.28 104 SER A C 1
ATOM 806 O O . SER A 1 104 ? 19.867 24.036 3.267 1.00 42.28 104 SER A O 1
#

pLDDT: mean 87.13, std 17.94, range [42.28, 98.62]

InterPro domains:
  IPR013785 Aldolase-type TIM barrel [G3DSA:3.20.20.70] (1-80)
  IPR050377 Radical SAM PqqA peptide cyclase/Mycofactocin maturase MftC-like [PTHR11228] (2-74)
  IPR058240 Radical SAM superfamily [SSF102114] (2-53)

Foldseek 3Di:
DAPDPLAPDDLDDCVVDPPCCSCPPRPVNVLVQDQCLADAQLNLDPCVNPDSEQLSQQCVVPVGSRYDRLPPPDGHPPGPDDRRDDQWDQDPVRDTDGDDDDDD

Radius of gyration: 16.56 Å; chains: 1; bounding box: 48×35×39 Å

Sequence (104 aa):
MYPSGFLPLAAGSVRESSLVDIYRNSELFQALRDEDRFRGKCGACSYRTVCGGSRSRAYAYTGDPFESDPLCPYVPPDYEGDRPEQAVAYDRSGTTTEIDGRLS

Secondary structure (DSSP, 8-state):
--SBTTB------TTTS-HHHHHHH-HHHHHHH-GGG--HHHHH-TTTTTT---HHHHHHHHS-TTS--TT-----TT--SPPPP-SSEE-TTS-EE-SS----

Organism: NCBI:txid1873524